Protein AF-A0AA42BNK8-F1 (afdb_monomer_lite)

Sequence (94 aa):
PRQLTKAVFAERGLHQIPKFGPLPVSVPGAVDGWFALHEKFGKLPMSALLTPSIKYAREGFPVSEVIAYYWQMNKERIGHYDGFAETFLIDGKV

pLDDT: mean 95.08, std 3.1, range [83.38, 98.62]

Structure (mmCIF, N/CA/C/O backbone):
data_AF-A0AA42BNK8-F1
#
_entry.id   AF-A0AA42BNK8-F1
#
loop_
_atom_site.group_PDB
_atom_site.id
_atom_site.type_symbol
_atom_site.label_atom_id
_atom_site.label_alt_id
_atom_site.label_comp_id
_atom_site.label_asym_id
_atom_site.label_entity_id
_atom_site.label_seq_id
_atom_site.pdbx_PDB_ins_code
_atom_site.Cartn_x
_atom_site.Cartn_y
_atom_site.Cartn_z
_atom_site.occupancy
_atom_site.B_iso_or_equiv
_atom_site.auth_seq_id
_atom_site.auth_comp_id
_atom_site.auth_asym_id
_atom_site.auth_atom_id
_atom_site.pdbx_PDB_model_num
ATOM 1 N N . PRO A 1 1 ? 6.327 -13.836 -9.285 1.00 83.38 1 PRO A N 1
ATOM 2 C CA . PRO A 1 1 ? 7.753 -13.467 -9.095 1.00 83.38 1 PRO A CA 1
ATOM 3 C C . PRO A 1 1 ? 8.784 -14.610 -9.197 1.00 83.38 1 PRO A C 1
ATOM 5 O O . PRO A 1 1 ? 9.909 -14.315 -9.561 1.00 83.38 1 PRO A O 1
ATOM 8 N N . ARG A 1 2 ? 8.465 -15.888 -8.916 1.00 90.88 2 ARG A N 1
ATOM 9 C CA . ARG A 1 2 ? 9.470 -16.983 -8.936 1.00 90.88 2 ARG A CA 1
ATOM 10 C C . ARG A 1 2 ? 10.240 -17.118 -10.262 1.00 90.88 2 ARG A C 1
ATOM 12 O O . ARG A 1 2 ? 11.402 -17.493 -10.253 1.00 90.88 2 ARG A O 1
ATOM 19 N N . GLN A 1 3 ? 9.591 -16.811 -11.384 1.00 89.81 3 GLN A N 1
ATOM 20 C CA . GLN A 1 3 ? 10.191 -16.847 -12.724 1.00 89.81 3 GLN A CA 1
ATOM 21 C C . GLN A 1 3 ? 10.895 -15.533 -13.115 1.00 89.81 3 GLN A C 1
ATOM 23 O O . GLN A 1 3 ? 11.513 -15.458 -14.171 1.00 89.81 3 GLN A O 1
ATOM 28 N N . LEU A 1 4 ? 10.797 -14.482 -12.293 1.00 92.19 4 LEU A N 1
ATOM 29 C CA . LEU A 1 4 ? 11.398 -13.182 -12.572 1.00 92.19 4 LEU A CA 1
ATOM 30 C C . LEU A 1 4 ? 12.892 -13.234 -12.223 1.00 92.19 4 LEU A C 1
ATOM 32 O O . LEU A 1 4 ? 13.277 -13.095 -11.065 1.00 92.19 4 LEU A O 1
ATOM 36 N N . THR A 1 5 ? 13.728 -13.477 -13.230 1.00 93.25 5 THR A N 1
ATOM 37 C CA . THR A 1 5 ? 15.191 -13.561 -13.098 1.00 93.25 5 THR A CA 1
ATOM 38 C C . THR A 1 5 ? 15.869 -12.334 -13.705 1.00 93.25 5 THR A C 1
ATOM 40 O O . THR A 1 5 ? 15.246 -11.575 -14.444 1.00 93.25 5 THR A O 1
ATOM 43 N N . LYS A 1 6 ? 17.176 -12.155 -13.462 1.00 92.56 6 LYS A N 1
ATOM 44 C CA . LYS A 1 6 ? 17.981 -11.098 -14.105 1.00 92.56 6 LYS A CA 1
ATOM 45 C C . LYS A 1 6 ? 17.884 -11.129 -15.641 1.00 92.56 6 LYS A C 1
ATOM 47 O O . LYS A 1 6 ? 17.853 -10.068 -16.257 1.00 92.56 6 LYS A O 1
ATOM 52 N N . ALA A 1 7 ? 17.815 -12.320 -16.243 1.00 94.12 7 ALA A N 1
ATOM 53 C CA . ALA A 1 7 ? 17.718 -12.485 -17.695 1.00 94.12 7 ALA A CA 1
ATOM 54 C C . ALA A 1 7 ? 16.447 -11.836 -18.263 1.00 94.12 7 ALA A C 1
ATOM 56 O O . ALA A 1 7 ? 16.534 -11.113 -19.247 1.00 94.12 7 ALA A O 1
ATOM 57 N N . VAL A 1 8 ? 15.307 -11.966 -17.570 1.00 93.69 8 VAL A N 1
ATOM 58 C CA . VAL A 1 8 ? 14.032 -11.344 -17.977 1.00 93.69 8 VAL A CA 1
ATOM 59 C C . VAL A 1 8 ? 14.147 -9.820 -18.097 1.00 93.69 8 VAL A C 1
ATOM 61 O O . VAL A 1 8 ? 13.514 -9.218 -18.960 1.00 93.69 8 VAL A O 1
ATOM 64 N N . PHE A 1 9 ? 14.950 -9.175 -17.246 1.00 94.31 9 PHE A N 1
ATOM 65 C CA . PHE A 1 9 ? 15.202 -7.734 -17.348 1.00 94.31 9 PHE A CA 1
ATOM 66 C C . PHE A 1 9 ? 16.126 -7.411 -18.527 1.00 94.31 9 PHE A C 1
ATOM 68 O O . PHE A 1 9 ? 15.821 -6.505 -19.299 1.00 94.31 9 PHE A O 1
ATOM 75 N N . ALA A 1 10 ? 17.204 -8.180 -18.708 1.00 94.31 10 ALA A N 1
ATOM 76 C CA . ALA A 1 10 ? 18.146 -7.991 -19.811 1.00 94.31 10 ALA A CA 1
ATOM 77 C C . ALA A 1 10 ? 17.485 -8.179 -21.192 1.00 94.31 10 ALA A C 1
ATOM 79 O O . ALA A 1 10 ? 17.679 -7.346 -22.072 1.00 94.31 10 ALA A O 1
ATOM 80 N N . GLU A 1 11 ? 16.646 -9.207 -21.360 1.00 95.38 11 GLU A N 1
ATOM 81 C CA . GLU A 1 11 ? 15.863 -9.469 -22.582 1.00 95.38 11 GLU A CA 1
ATOM 82 C C . GLU A 1 11 ? 14.895 -8.326 -22.921 1.00 95.38 11 GLU A C 1
ATOM 84 O O . GLU A 1 11 ? 14.588 -8.088 -24.086 1.00 95.38 11 GLU A O 1
ATOM 89 N N . ARG A 1 12 ? 14.440 -7.580 -21.907 1.00 94.12 12 ARG A N 1
ATOM 90 C CA . ARG A 1 12 ? 13.592 -6.388 -22.060 1.00 94.12 12 ARG A CA 1
ATOM 91 C C . ARG A 1 12 ? 14.393 -5.087 -22.200 1.00 94.12 12 ARG A C 1
ATOM 93 O O . ARG A 1 12 ? 13.798 -4.014 -22.156 1.00 94.12 12 ARG A O 1
ATOM 100 N N . GLY A 1 13 ? 15.721 -5.160 -22.316 1.00 96.44 13 GLY A N 1
ATOM 101 C CA . GLY A 1 13 ? 16.598 -3.987 -22.401 1.00 96.44 13 GLY A CA 1
ATOM 102 C C . GLY A 1 13 ? 16.681 -3.170 -21.105 1.00 96.44 13 GLY A C 1
ATOM 103 O O . GLY A 1 13 ? 17.037 -1.995 -21.136 1.00 96.44 13 GLY A O 1
ATOM 104 N N . LEU A 1 14 ? 16.331 -3.758 -19.957 1.00 95.75 14 LEU A N 1
ATOM 105 C CA . LEU A 1 14 ? 16.336 -3.081 -18.662 1.00 95.75 14 LEU A CA 1
ATOM 106 C C . LEU A 1 14 ? 17.655 -3.336 -17.925 1.00 95.75 14 LEU A C 1
ATOM 108 O O . LEU A 1 14 ? 17.998 -4.470 -17.593 1.00 95.75 14 LEU A O 1
ATOM 112 N N . HIS A 1 15 ? 18.370 -2.256 -17.603 1.00 93.12 15 HIS A N 1
ATOM 113 C CA . HIS A 1 15 ? 19.630 -2.303 -16.845 1.00 93.12 15 HIS A CA 1
ATOM 114 C C . HIS A 1 15 ? 19.440 -2.202 -15.323 1.00 93.12 15 HIS A C 1
ATOM 116 O O . HIS A 1 15 ? 20.384 -2.397 -14.562 1.00 93.12 15 HIS A O 1
ATOM 122 N N . GLN A 1 16 ? 18.218 -1.911 -14.876 1.00 93.62 16 GLN A N 1
ATOM 123 C CA . GLN A 1 16 ? 17.817 -1.849 -13.474 1.00 93.62 16 GLN A CA 1
ATOM 124 C C . GLN A 1 16 ? 16.341 -2.234 -13.337 1.00 93.62 16 GLN A C 1
ATOM 126 O O . GLN A 1 16 ? 15.584 -2.176 -14.308 1.00 93.62 16 GLN A O 1
ATOM 131 N N . ILE A 1 17 ? 15.919 -2.594 -12.124 1.00 94.81 17 ILE A N 1
ATOM 132 C CA . ILE A 1 17 ? 14.500 -2.810 -11.830 1.00 94.81 17 ILE A CA 1
ATOM 133 C C . ILE A 1 17 ? 13.774 -1.460 -11.986 1.00 94.81 17 ILE A C 1
ATOM 135 O O . ILE A 1 17 ? 14.211 -0.467 -11.395 1.00 94.81 17 ILE A O 1
ATOM 139 N N . PRO A 1 18 ? 12.697 -1.379 -12.787 1.00 94.69 18 PRO A N 1
ATOM 140 C CA . PRO A 1 18 ? 11.969 -0.133 -12.970 1.00 94.69 18 PRO A CA 1
ATOM 141 C C . PRO A 1 18 ? 11.243 0.262 -11.682 1.00 94.69 18 PRO A C 1
ATOM 143 O O . PRO A 1 18 ? 10.835 -0.585 -10.892 1.00 94.69 18 PRO A O 1
ATOM 146 N N . LYS A 1 19 ? 11.064 1.570 -11.486 1.00 94.00 19 LYS A N 1
ATOM 147 C CA . LYS A 1 19 ? 10.434 2.122 -10.276 1.00 94.00 19 LYS A CA 1
ATOM 148 C C . LYS A 1 19 ? 8.927 1.859 -10.203 1.00 94.00 19 LYS A C 1
ATOM 150 O O . LYS A 1 19 ? 8.384 1.788 -9.108 1.00 94.00 19 LYS A O 1
ATOM 155 N N . PHE A 1 20 ? 8.267 1.742 -11.354 1.00 93.44 20 PHE A N 1
ATOM 156 C CA . PHE A 1 20 ? 6.816 1.604 -11.474 1.00 93.44 20 PHE A CA 1
ATOM 157 C C . PHE A 1 20 ? 6.450 0.428 -12.382 1.00 93.44 20 PHE A C 1
ATOM 159 O O . PHE A 1 20 ? 7.296 -0.118 -13.097 1.00 93.44 20 PHE A O 1
ATOM 166 N N . GLY A 1 21 ? 5.174 0.053 -12.347 1.00 91.25 21 GLY A N 1
ATOM 167 C CA . GLY A 1 21 ? 4.631 -1.072 -13.094 1.00 91.25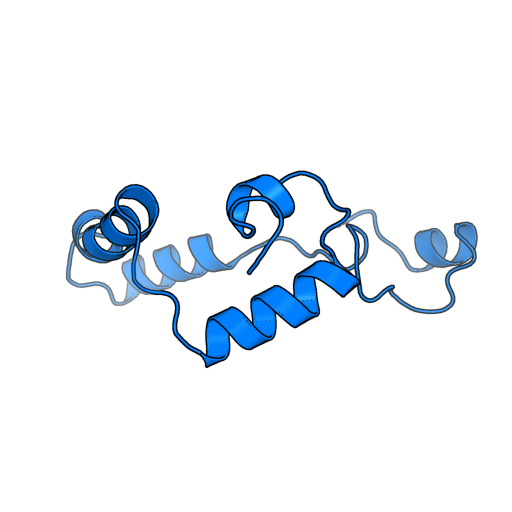 21 GLY A CA 1
ATOM 168 C C . GLY A 1 21 ? 4.753 -2.404 -12.349 1.00 91.25 21 GLY A C 1
ATOM 169 O O . GLY A 1 21 ? 5.085 -2.439 -11.165 1.00 91.25 21 GLY A O 1
ATOM 170 N N . PRO A 1 22 ? 4.472 -3.525 -13.029 1.00 91.38 22 PRO A N 1
ATOM 171 C CA . PRO A 1 22 ? 4.320 -4.824 -12.373 1.00 91.38 22 PRO A CA 1
ATOM 172 C C . PRO A 1 22 ? 5.650 -5.509 -12.028 1.00 91.38 22 PRO A C 1
ATOM 174 O O . PRO A 1 22 ? 5.694 -6.368 -11.154 1.00 91.38 22 PRO A O 1
ATOM 177 N N . LEU A 1 23 ? 6.746 -5.160 -12.710 1.00 93.75 23 LEU A N 1
ATOM 178 C CA . LEU A 1 23 ? 8.049 -5.808 -12.527 1.00 93.75 23 LEU A CA 1
ATOM 179 C C . LEU A 1 23 ? 8.668 -5.641 -11.123 1.00 93.75 23 LEU A C 1
ATOM 181 O O . LEU A 1 23 ? 9.244 -6.617 -10.645 1.00 93.75 23 LEU A O 1
ATOM 185 N N . PRO A 1 24 ? 8.578 -4.483 -10.438 1.00 94.06 24 PRO A N 1
ATOM 186 C CA . PRO A 1 24 ? 9.064 -4.358 -9.060 1.00 94.06 24 PRO A CA 1
ATOM 187 C C . PRO A 1 24 ? 8.170 -5.034 -8.004 1.00 94.06 24 PRO A C 1
ATOM 189 O O . PRO A 1 24 ? 8.534 -5.039 -6.829 1.00 94.06 24 PRO A O 1
ATOM 192 N N . VAL A 1 25 ? 7.009 -5.591 -8.370 1.00 93.88 25 VAL A N 1
ATOM 193 C CA . VAL A 1 25 ? 6.050 -6.140 -7.399 1.00 93.88 25 VAL A CA 1
ATOM 194 C C . VAL A 1 25 ? 6.495 -7.521 -6.900 1.00 93.88 25 VAL A C 1
ATOM 196 O O . VAL A 1 25 ? 6.650 -8.476 -7.667 1.00 93.88 25 VAL A O 1
ATOM 199 N N . SER A 1 26 ? 6.669 -7.643 -5.582 1.00 94.25 26 SER A N 1
ATOM 200 C CA . SER A 1 26 ? 6.883 -8.912 -4.876 1.00 94.25 26 SER A CA 1
ATOM 201 C C . SER A 1 26 ? 5.557 -9.510 -4.382 1.00 94.25 26 SER A C 1
ATOM 203 O O . SER A 1 26 ? 4.500 -8.901 -4.525 1.00 94.25 26 SER A O 1
ATOM 205 N N . VAL A 1 27 ? 5.586 -10.730 -3.825 1.00 95.50 27 VAL A N 1
ATOM 206 C CA . VAL A 1 27 ? 4.384 -11.332 -3.216 1.00 95.50 27 VAL A CA 1
ATOM 207 C C . VAL A 1 27 ? 3.967 -10.493 -1.998 1.00 95.50 27 VAL A C 1
ATOM 209 O O . VAL A 1 27 ? 4.773 -10.373 -1.072 1.00 95.50 27 VAL A O 1
ATOM 212 N N . PRO A 1 28 ? 2.742 -9.934 -1.951 1.00 96.19 28 PRO A N 1
ATOM 213 C CA . PRO A 1 28 ? 2.269 -9.210 -0.774 1.00 96.19 28 PRO A CA 1
ATOM 214 C C . PRO A 1 28 ? 2.084 -10.162 0.416 1.00 96.19 28 PRO A C 1
ATOM 216 O O . PRO A 1 28 ? 1.290 -11.094 0.343 1.00 96.19 28 PRO A O 1
ATOM 219 N N . GLY A 1 29 ? 2.810 -9.923 1.513 1.00 97.75 29 GLY A N 1
ATOM 220 C CA . GLY A 1 29 ? 2.774 -10.765 2.722 1.00 97.75 29 GLY A CA 1
ATOM 221 C C . GLY A 1 29 ? 2.114 -10.121 3.945 1.00 97.75 29 GLY A C 1
ATOM 222 O O . GLY A 1 29 ? 2.053 -10.741 5.000 1.00 97.75 29 GLY A O 1
ATOM 223 N N . ALA A 1 30 ? 1.637 -8.875 3.834 1.00 97.56 30 ALA A N 1
ATOM 224 C CA . ALA A 1 30 ? 1.150 -8.110 4.985 1.00 97.56 30 ALA A CA 1
ATOM 225 C C . ALA A 1 30 ? -0.031 -8.790 5.700 1.00 97.56 30 ALA A C 1
ATOM 227 O O . ALA A 1 30 ? -0.001 -8.919 6.919 1.00 97.56 30 ALA A O 1
ATOM 228 N N . VAL A 1 31 ? -1.033 -9.261 4.946 1.00 97.06 31 VAL A N 1
ATOM 229 C CA . VAL A 1 31 ? -2.235 -9.897 5.512 1.00 97.06 31 VAL A CA 1
ATOM 230 C C . VAL A 1 31 ? -1.873 -11.171 6.272 1.00 97.06 31 VAL A C 1
ATOM 232 O O . VAL A 1 31 ? -2.259 -11.312 7.425 1.00 97.06 31 VAL A O 1
ATOM 235 N N . ASP A 1 32 ? -1.082 -12.059 5.667 1.00 98.31 32 ASP A N 1
ATOM 236 C CA . ASP A 1 32 ? -0.623 -13.290 6.321 1.00 98.31 32 ASP A CA 1
ATOM 237 C C . ASP A 1 32 ? 0.171 -12.982 7.602 1.00 98.31 32 ASP A C 1
ATOM 239 O O . ASP A 1 32 ? -0.104 -13.528 8.669 1.00 98.31 32 ASP A O 1
ATOM 243 N N . GLY A 1 33 ? 1.068 -11.991 7.540 1.00 98.44 33 GLY A N 1
ATOM 244 C CA . GLY A 1 33 ? 1.802 -11.509 8.709 1.00 98.44 33 GLY A CA 1
ATOM 245 C C . GLY A 1 33 ? 0.895 -11.000 9.836 1.00 98.44 33 GLY A C 1
ATOM 246 O O . GLY A 1 33 ? 1.156 -11.288 11.005 1.00 98.44 33 GLY A O 1
ATOM 247 N N . TRP A 1 34 ? -0.188 -10.283 9.519 1.00 98.12 34 TRP A N 1
ATOM 248 C CA . TRP A 1 34 ? -1.162 -9.844 10.525 1.00 98.12 34 TRP A CA 1
ATOM 249 C C . TRP A 1 34 ? -1.859 -11.023 11.202 1.00 98.12 34 TRP A C 1
ATOM 251 O O . TRP A 1 34 ? -2.004 -11.010 12.424 1.00 98.12 34 TRP A O 1
ATOM 261 N N . PHE A 1 35 ? -2.258 -12.046 10.442 1.00 98.44 35 PHE A N 1
ATOM 262 C CA . PHE A 1 35 ? -2.895 -13.241 10.998 1.00 98.44 35 PHE A CA 1
ATOM 263 C C . PHE A 1 35 ? -1.920 -14.082 11.832 1.00 98.44 35 PHE A C 1
ATOM 265 O O . PHE A 1 35 ? -2.287 -14.491 12.928 1.00 98.44 35 PHE A O 1
ATOM 272 N N . ALA A 1 36 ? -0.668 -14.248 11.402 1.00 98.62 36 ALA A N 1
ATOM 273 C CA . ALA A 1 36 ? 0.352 -14.956 12.182 1.00 98.62 36 ALA A CA 1
ATOM 274 C C . ALA A 1 36 ? 0.679 -14.243 13.512 1.00 98.62 36 ALA A C 1
ATOM 276 O O . ALA A 1 36 ? 0.812 -14.874 14.564 1.00 98.62 36 ALA A O 1
ATOM 277 N N . LEU A 1 37 ? 0.782 -12.906 13.498 1.00 98.50 37 LEU A N 1
ATOM 278 C CA . LEU A 1 37 ? 0.947 -12.113 14.723 1.00 98.50 37 LEU A CA 1
ATOM 279 C C . LEU A 1 37 ? -0.275 -12.225 15.635 1.00 98.50 37 LEU A C 1
ATOM 281 O O . LEU A 1 37 ? -0.135 -12.318 16.854 1.00 98.50 37 LEU A O 1
ATOM 285 N N . HIS A 1 38 ? -1.467 -12.207 15.046 1.00 98.56 38 HIS A N 1
ATOM 286 C CA . HIS A 1 38 ? -2.725 -12.318 15.770 1.00 98.56 38 HIS A CA 1
ATOM 287 C C . HIS A 1 38 ? -2.912 -13.695 16.410 1.00 98.56 38 HIS A C 1
ATOM 289 O O . HIS A 1 38 ? -3.302 -13.757 17.570 1.00 98.56 38 HIS A O 1
ATOM 295 N N . GLU A 1 39 ? -2.550 -14.779 15.727 1.00 98.38 39 GLU A N 1
ATOM 296 C CA . GLU A 1 39 ? -2.562 -16.131 16.296 1.00 98.38 39 GLU A CA 1
ATOM 297 C C . GLU A 1 39 ? -1.670 -16.218 17.541 1.00 98.38 39 GLU A C 1
ATOM 299 O O . GLU A 1 39 ? -2.061 -16.780 18.564 1.00 98.38 39 GLU A O 1
ATOM 304 N N . LYS A 1 40 ? -0.478 -15.613 17.481 1.00 98.56 40 LYS A N 1
ATOM 305 C CA . LYS A 1 40 ? 0.503 -15.699 18.566 1.00 98.56 40 LYS A CA 1
ATOM 306 C C . LYS A 1 40 ? 0.237 -14.737 19.727 1.00 98.56 40 LYS A C 1
ATOM 308 O O . LYS A 1 40 ? 0.560 -15.060 20.870 1.00 98.56 40 LYS A O 1
ATOM 313 N N . PHE A 1 41 ? -0.282 -13.542 19.449 1.00 98.56 41 PHE A N 1
ATOM 314 C CA . PHE A 1 41 ? -0.336 -12.440 20.423 1.00 98.56 41 PHE A CA 1
ATOM 315 C C . PHE A 1 41 ? -1.708 -11.760 20.544 1.00 98.56 41 PHE A C 1
ATOM 317 O O . PHE A 1 41 ? -1.884 -10.864 21.375 1.00 98.56 41 PHE A O 1
ATOM 324 N N . GLY A 1 42 ? -2.672 -12.135 19.708 1.00 97.69 42 GLY A N 1
ATOM 325 C CA . GLY A 1 42 ? -3.989 -11.516 19.632 1.00 97.69 42 GLY A CA 1
ATOM 326 C C . GLY A 1 42 ? -4.847 -11.780 20.866 1.00 97.69 42 GLY A C 1
ATOM 327 O O . GLY A 1 42 ? -4.707 -12.781 21.562 1.00 97.69 42 GLY A O 1
ATOM 328 N N . LYS A 1 43 ? -5.759 -10.842 21.141 1.00 97.94 43 LYS A N 1
ATOM 329 C CA . LYS A 1 43 ? -6.698 -10.923 22.277 1.00 97.94 43 LYS A CA 1
ATOM 330 C C . LYS A 1 43 ? -8.157 -10.693 21.892 1.00 97.94 43 LYS A C 1
ATOM 332 O O . LYS A 1 43 ? -9.051 -11.160 22.585 1.00 97.94 43 LYS A O 1
ATOM 337 N N . LEU A 1 44 ? -8.402 -9.964 20.806 1.00 98.25 44 LEU A N 1
ATOM 338 C CA . LEU A 1 44 ? -9.737 -9.693 20.273 1.00 98.25 44 LEU A CA 1
ATOM 339 C C . LEU A 1 44 ? -9.932 -10.452 18.963 1.00 98.25 44 LEU A C 1
ATOM 341 O O . LEU A 1 44 ? -8.945 -10.649 18.259 1.00 98.25 44 LEU A O 1
ATOM 345 N N .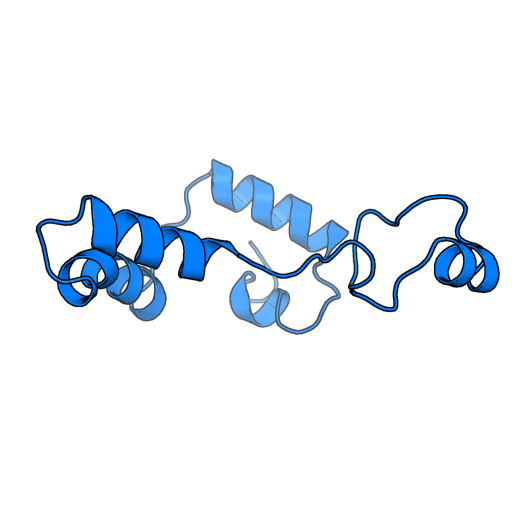 PRO A 1 45 ? -11.160 -10.831 18.577 1.00 98.12 45 PRO A N 1
ATOM 346 C CA . PRO A 1 45 ? -11.413 -11.415 17.262 1.00 98.12 45 PRO A CA 1
ATOM 347 C C . PRO A 1 45 ? -10.916 -10.505 16.127 1.00 98.12 45 PRO A C 1
ATOM 349 O O . PRO A 1 45 ? -11.104 -9.289 16.179 1.00 98.12 45 PRO A O 1
ATOM 352 N N . MET A 1 46 ? -10.329 -11.086 15.074 1.00 98.06 46 MET A N 1
ATOM 353 C CA . MET A 1 46 ? -9.830 -10.323 13.918 1.00 98.06 46 MET A CA 1
ATOM 354 C C . MET A 1 46 ? -10.925 -9.456 13.271 1.00 98.06 46 MET A C 1
ATOM 356 O O . MET A 1 46 ? -10.671 -8.328 12.860 1.00 98.06 46 MET A O 1
ATOM 360 N N . SER A 1 47 ? -12.169 -9.942 13.243 1.00 97.69 47 SER A N 1
ATOM 361 C CA . SER A 1 47 ? -13.324 -9.181 12.752 1.00 97.69 47 SER A CA 1
ATOM 362 C C . SER A 1 47 ? -13.529 -7.869 13.511 1.00 97.69 47 SER A C 1
ATOM 364 O O . SER A 1 47 ? -13.773 -6.836 12.889 1.00 97.69 47 SER A O 1
ATOM 366 N N . ALA A 1 48 ? -13.375 -7.880 14.837 1.00 98.25 48 ALA A N 1
ATOM 367 C CA . ALA A 1 48 ? -13.477 -6.677 15.654 1.00 98.25 48 ALA A CA 1
ATOM 368 C C . ALA A 1 48 ? -12.336 -5.695 15.343 1.00 98.25 48 ALA A C 1
ATOM 370 O O . ALA A 1 48 ? -12.585 -4.499 15.214 1.00 98.25 48 ALA A O 1
ATOM 371 N N . LEU A 1 49 ? -11.110 -6.198 15.151 1.00 97.81 49 LEU A N 1
ATOM 372 C CA . LEU A 1 49 ? -9.945 -5.373 14.804 1.00 97.81 49 LEU A CA 1
ATOM 373 C C . LEU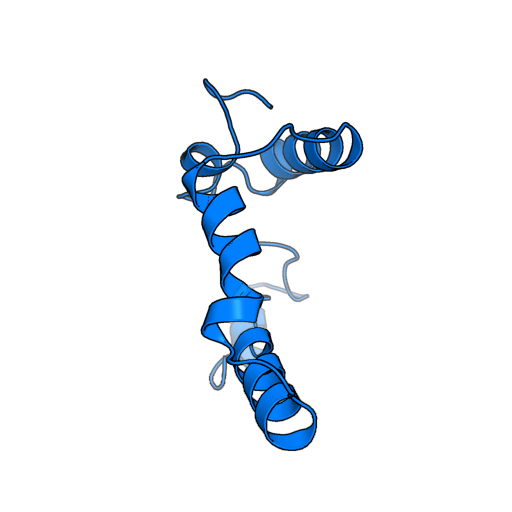 A 1 49 ? -10.090 -4.693 13.435 1.00 97.81 49 LEU A C 1
ATOM 375 O O . LEU A 1 49 ? -9.724 -3.530 13.291 1.00 97.81 49 LEU A O 1
ATOM 379 N N . LEU A 1 50 ? -10.640 -5.393 12.439 1.00 98.00 50 LEU A N 1
ATOM 380 C CA . LEU A 1 50 ? -10.788 -4.878 11.071 1.00 98.00 50 LEU A CA 1
ATOM 381 C C . LEU A 1 50 ? -12.033 -4.002 10.870 1.00 98.00 50 LEU A C 1
ATOM 383 O O . LEU A 1 50 ? -12.108 -3.265 9.886 1.00 98.00 50 LEU A O 1
ATOM 387 N N . THR A 1 51 ? -13.006 -4.056 11.785 1.00 98.56 51 THR A N 1
ATOM 388 C CA . THR A 1 51 ? -14.281 -3.326 11.665 1.00 98.56 51 THR A CA 1
ATOM 389 C C . THR A 1 51 ? -14.095 -1.817 11.422 1.00 98.56 51 THR A C 1
ATOM 391 O O . THR A 1 51 ? -14.719 -1.302 10.490 1.00 98.56 51 THR A O 1
ATOM 394 N N . PRO A 1 52 ? -13.224 -1.090 12.154 1.00 98.31 52 PRO A N 1
ATOM 395 C CA . PRO A 1 52 ? -13.001 0.335 11.903 1.00 98.31 52 PRO A CA 1
ATOM 396 C C . PRO A 1 52 ? -12.424 0.621 10.508 1.00 98.31 52 PRO A C 1
ATOM 398 O O . PRO A 1 52 ? -12.863 1.553 9.839 1.00 98.31 52 PRO A O 1
ATOM 401 N N . SER A 1 53 ? -11.482 -0.198 10.031 1.00 97.75 53 SER A N 1
ATOM 402 C CA . SER A 1 53 ? -10.879 -0.036 8.700 1.00 97.75 53 SER A CA 1
ATOM 403 C C . SER A 1 53 ? -11.880 -0.307 7.578 1.00 97.75 53 SER A C 1
ATOM 405 O O . SER A 1 53 ? -11.925 0.442 6.604 1.00 97.75 53 SER A O 1
ATOM 407 N N . ILE A 1 54 ? -12.721 -1.337 7.729 1.00 98.38 54 ILE A N 1
ATOM 408 C CA . ILE A 1 54 ? -13.810 -1.632 6.785 1.00 98.38 54 ILE A CA 1
ATOM 409 C C . ILE A 1 54 ? -14.777 -0.449 6.707 1.00 98.38 54 ILE A C 1
ATOM 411 O O . ILE A 1 54 ? -15.202 -0.083 5.611 1.00 98.38 54 ILE A O 1
ATOM 415 N N . LYS A 1 55 ? -15.104 0.161 7.852 1.00 98.62 55 LYS A N 1
ATOM 416 C CA . LYS A 1 55 ? -15.973 1.337 7.904 1.00 98.62 55 LYS A CA 1
ATOM 417 C C . LYS A 1 55 ? -15.381 2.500 7.107 1.00 98.62 55 LYS A C 1
ATOM 419 O O . LYS A 1 55 ? -16.046 2.998 6.207 1.00 98.62 55 LYS A O 1
ATOM 424 N N . TYR A 1 56 ? -14.123 2.869 7.360 1.00 97.94 56 TYR A N 1
ATOM 425 C CA . TYR A 1 56 ? -13.458 3.943 6.612 1.00 97.94 56 TYR A CA 1
ATOM 426 C C . TYR A 1 56 ? -13.377 3.676 5.106 1.00 97.94 56 TYR A C 1
ATOM 428 O O . TYR A 1 56 ? -13.566 4.594 4.316 1.00 97.94 56 TYR A O 1
ATOM 436 N N . ALA A 1 57 ? -13.134 2.428 4.697 1.00 96.94 57 ALA A N 1
ATOM 437 C CA . ALA A 1 57 ? -13.076 2.072 3.282 1.00 96.94 57 ALA A CA 1
ATOM 438 C C . ALA A 1 57 ? -14.441 2.179 2.577 1.00 96.94 57 ALA A C 1
ATOM 440 O O . ALA A 1 57 ? -14.489 2.486 1.391 1.00 96.94 57 ALA A O 1
ATOM 441 N N . ARG A 1 58 ? -15.546 1.910 3.287 1.00 97.88 58 ARG A N 1
ATOM 442 C CA . ARG A 1 58 ? -16.908 1.935 2.722 1.00 97.88 58 ARG A CA 1
ATOM 443 C C . ARG A 1 58 ? -17.574 3.301 2.797 1.00 97.88 58 ARG A C 1
ATOM 445 O O . ARG A 1 58 ? -18.287 3.677 1.876 1.00 97.88 58 ARG A O 1
ATOM 452 N N . GLU A 1 59 ? -17.394 3.997 3.911 1.00 98.06 59 GLU A N 1
ATOM 453 C CA . GLU A 1 59 ? -18.082 5.259 4.204 1.00 98.06 59 GLU A CA 1
ATOM 454 C C . GLU A 1 59 ? -17.219 6.485 3.872 1.00 98.06 59 GLU A C 1
ATOM 456 O O . GLU A 1 59 ? -17.728 7.602 3.820 1.00 98.06 59 GLU A O 1
ATOM 461 N N . GLY A 1 60 ? -15.925 6.282 3.617 1.00 95.94 60 GLY A N 1
ATOM 462 C CA . GLY A 1 60 ? -14.971 7.349 3.356 1.00 95.94 60 GLY A CA 1
ATOM 463 C C . GLY A 1 60 ? -14.469 8.034 4.628 1.00 95.94 60 GLY A C 1
ATOM 464 O O . GLY A 1 60 ? -14.822 7.693 5.761 1.00 95.94 60 GLY A O 1
ATOM 465 N N . PHE A 1 61 ? -13.576 8.998 4.428 1.00 95.44 61 PHE A N 1
ATOM 466 C CA . PHE A 1 61 ? -13.006 9.845 5.471 1.00 95.44 61 PHE A CA 1
ATOM 467 C C . PHE A 1 61 ? -12.447 11.135 4.848 1.00 95.44 61 PHE A C 1
ATOM 469 O O . PHE A 1 61 ? -12.130 11.143 3.656 1.00 95.44 61 PHE A O 1
ATOM 476 N N . PRO A 1 62 ? -12.286 12.222 5.624 1.00 95.06 62 PRO A N 1
ATOM 477 C CA . PRO A 1 62 ? -11.622 13.427 5.140 1.00 95.06 62 PRO A CA 1
ATOM 478 C C . PRO A 1 62 ? -10.146 13.161 4.830 1.00 95.06 62 PRO A C 1
ATOM 480 O O . PRO A 1 62 ? -9.387 12.723 5.697 1.00 95.06 62 PRO A O 1
ATOM 483 N N . VAL A 1 63 ? -9.729 13.452 3.600 1.00 94.56 63 VAL A N 1
ATOM 48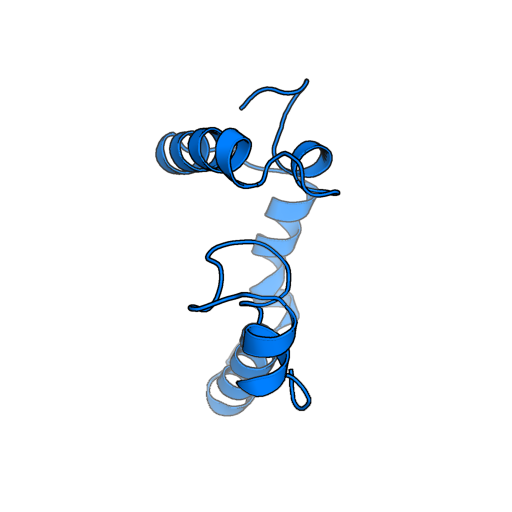4 C CA . VAL A 1 63 ? -8.336 13.307 3.170 1.00 94.56 63 VAL A CA 1
ATOM 485 C C . VAL A 1 63 ? -7.489 14.400 3.826 1.00 94.56 63 VAL A C 1
ATOM 487 O O . VAL A 1 63 ? -7.808 15.582 3.731 1.00 94.56 63 VAL A O 1
ATOM 490 N N . SER A 1 64 ? -6.409 14.015 4.508 1.00 96.75 64 SER A N 1
ATOM 491 C CA . SER A 1 64 ? -5.476 14.978 5.101 1.00 96.75 64 SER A CA 1
ATOM 492 C C . SER A 1 64 ? -4.573 15.610 4.040 1.00 96.75 64 SER A C 1
ATOM 494 O O . SER A 1 64 ? -4.301 15.002 3.004 1.00 96.75 64 SER A O 1
ATOM 496 N N . GLU A 1 65 ? -4.036 16.799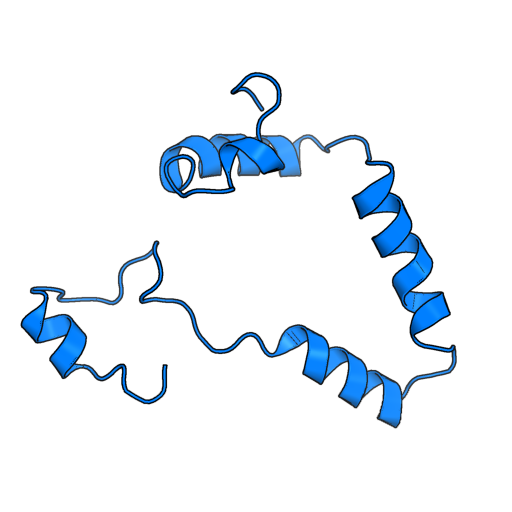 4.320 1.00 97.25 65 GLU A N 1
ATOM 497 C CA . GLU A 1 65 ? -3.156 17.532 3.391 1.00 97.25 65 GLU A CA 1
ATOM 498 C C . GLU A 1 65 ? -1.959 16.693 2.921 1.00 97.25 65 GLU A C 1
ATOM 500 O O . GLU A 1 65 ? -1.588 16.719 1.751 1.00 97.25 65 GLU A O 1
ATOM 505 N N . VAL A 1 66 ? -1.387 15.884 3.818 1.00 97.69 66 VAL A N 1
ATOM 506 C CA . VAL A 1 66 ? -0.252 15.006 3.501 1.00 97.69 66 VAL A CA 1
ATOM 507 C C . VAL A 1 66 ? -0.662 13.906 2.518 1.00 97.69 66 VAL A C 1
ATOM 509 O O . VAL A 1 66 ? 0.088 13.593 1.594 1.00 97.69 66 VAL A O 1
ATOM 512 N N . ILE A 1 67 ? -1.853 13.323 2.683 1.00 96.06 67 ILE A N 1
ATOM 513 C CA . ILE A 1 67 ? -2.366 12.306 1.756 1.00 96.06 67 ILE A CA 1
ATOM 514 C C . ILE A 1 67 ? -2.682 12.949 0.402 1.00 96.06 67 ILE A C 1
ATOM 516 O O . ILE A 1 67 ? -2.262 12.410 -0.622 1.00 96.06 67 ILE A O 1
ATOM 520 N N . ALA A 1 68 ? -3.330 14.119 0.391 1.00 95.50 68 ALA A N 1
ATOM 521 C CA . ALA A 1 68 ? -3.641 14.858 -0.832 1.00 95.50 68 ALA A CA 1
ATOM 522 C C . ALA A 1 68 ? -2.363 15.214 -1.616 1.00 95.50 68 ALA A C 1
ATOM 524 O O . ALA A 1 68 ? -2.272 14.969 -2.819 1.00 95.50 68 ALA A O 1
ATOM 525 N N . TYR A 1 69 ? -1.318 15.686 -0.927 1.00 96.06 69 TYR A N 1
ATOM 526 C CA . TYR A 1 69 ? -0.003 15.925 -1.527 1.00 96.06 69 TYR A CA 1
ATOM 527 C C . TYR A 1 69 ? 0.539 14.678 -2.248 1.00 96.06 69 TYR A C 1
ATOM 529 O O . TYR A 1 69 ? 0.964 14.749 -3.406 1.00 96.06 69 TYR A O 1
ATOM 537 N N . TYR A 1 70 ? 0.489 13.511 -1.597 1.00 96.56 70 TYR A N 1
ATOM 538 C CA . TYR A 1 70 ? 0.964 12.271 -2.208 1.00 96.56 70 TYR A CA 1
ATOM 539 C C . TYR A 1 70 ? 0.055 11.761 -3.327 1.00 96.56 70 TYR A C 1
ATOM 541 O O . TYR A 1 70 ? 0.567 11.170 -4.280 1.00 96.56 70 TYR A O 1
ATOM 549 N N . TRP A 1 71 ? -1.257 11.978 -3.264 1.00 96.06 71 TRP A N 1
ATOM 550 C CA . TRP A 1 71 ? -2.161 11.656 -4.370 1.00 96.06 71 TRP A CA 1
ATOM 551 C C . TRP A 1 71 ? -1.839 12.494 -5.606 1.00 96.06 71 TRP A C 1
ATOM 553 O O . TRP A 1 71 ? -1.694 11.926 -6.689 1.00 96.06 71 TRP A O 1
ATOM 563 N N . GLN A 1 72 ? -1.609 13.802 -5.449 1.00 95.31 72 GLN A N 1
ATOM 564 C CA . GLN A 1 72 ? -1.248 14.691 -6.560 1.00 95.31 72 GLN A CA 1
ATOM 565 C C . GLN A 1 72 ? 0.071 14.257 -7.207 1.00 95.31 72 GLN A C 1
ATOM 567 O O . GLN A 1 72 ? 0.160 14.121 -8.426 1.00 95.31 72 GLN A O 1
ATOM 572 N N . MET A 1 73 ? 1.076 13.946 -6.389 1.00 95.50 73 MET A N 1
ATOM 573 C CA . MET A 1 73 ? 2.352 13.427 -6.879 1.00 95.50 73 MET A CA 1
ATOM 574 C C . MET A 1 73 ? 2.197 12.075 -7.603 1.00 95.50 73 MET A C 1
ATOM 576 O O . MET A 1 73 ? 2.892 11.807 -8.586 1.00 95.50 73 MET A O 1
ATOM 580 N N . ASN A 1 74 ? 1.311 11.193 -7.129 1.00 95.62 74 ASN A N 1
ATOM 581 C CA . ASN A 1 74 ? 1.089 9.886 -7.749 1.00 95.62 74 ASN A CA 1
ATOM 582 C C . ASN A 1 74 ? 0.223 9.956 -9.007 1.00 95.62 74 ASN A C 1
ATOM 584 O O . ASN A 1 74 ? 0.453 9.163 -9.916 1.00 95.62 74 ASN A O 1
ATOM 588 N N . LYS A 1 75 ? -0.687 10.925 -9.126 1.00 95.00 75 LYS A N 1
ATOM 589 C CA . LYS A 1 75 ? -1.433 11.175 -10.365 1.00 95.00 75 LYS A CA 1
ATOM 590 C C . LYS A 1 75 ? -0.488 11.311 -11.562 1.00 95.00 75 LYS A C 1
ATOM 592 O O . LYS A 1 75 ? -0.709 10.683 -12.591 1.00 95.00 75 LYS A O 1
ATOM 597 N N . GLU A 1 76 ? 0.602 12.058 -11.407 1.00 93.31 76 GLU A N 1
ATOM 598 C CA . GLU A 1 76 ? 1.608 12.241 -12.463 1.00 93.31 76 GLU A CA 1
ATOM 599 C C . GLU A 1 76 ? 2.439 10.974 -12.729 1.00 93.31 76 GLU A C 1
ATOM 601 O O . GLU A 1 76 ? 2.796 10.687 -13.869 1.00 93.31 76 GLU A O 1
ATOM 606 N N . ARG A 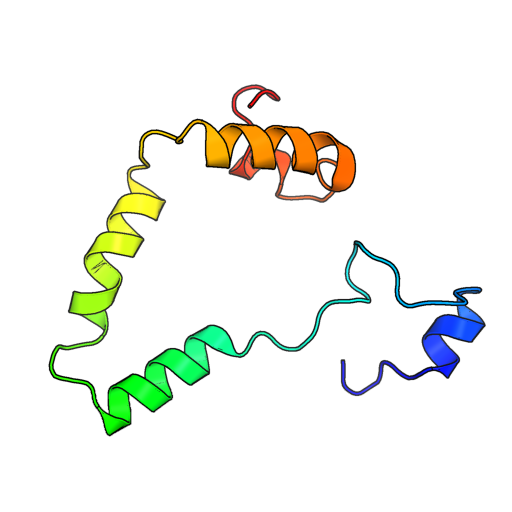1 77 ? 2.750 10.194 -11.685 1.00 93.50 77 ARG A N 1
ATOM 607 C CA . ARG A 1 77 ? 3.641 9.021 -11.779 1.00 93.50 77 ARG A CA 1
ATOM 608 C C . ARG A 1 77 ? 2.940 7.756 -12.260 1.00 93.50 77 ARG A C 1
ATOM 610 O O . ARG A 1 77 ? 3.520 6.985 -13.018 1.00 93.50 77 ARG A O 1
ATOM 617 N N . ILE A 1 78 ? 1.733 7.521 -11.756 1.00 94.44 78 ILE A N 1
ATOM 618 C CA . ILE A 1 78 ? 1.011 6.248 -11.850 1.00 94.44 78 ILE A CA 1
ATOM 619 C C . ILE A 1 78 ? -0.478 6.419 -12.179 1.00 94.44 78 ILE A C 1
ATOM 621 O O . ILE A 1 78 ? -1.182 5.422 -12.278 1.00 94.44 78 ILE A O 1
ATOM 625 N N . GLY A 1 79 ? -0.966 7.643 -12.404 1.00 93.75 79 GLY A N 1
ATOM 626 C CA . GLY A 1 79 ? -2.382 7.887 -12.707 1.00 93.75 79 GLY A CA 1
ATOM 627 C C . GLY A 1 79 ? -2.864 7.350 -14.056 1.00 93.75 79 GLY A C 1
ATOM 628 O O . GLY A 1 79 ? -4.061 7.345 -14.307 1.00 93.75 79 GLY A O 1
ATOM 629 N N . HIS A 1 80 ? -1.947 6.892 -14.909 1.00 92.44 80 HIS A N 1
ATOM 630 C CA . HIS A 1 80 ? -2.256 6.220 -16.170 1.00 92.44 80 HIS A CA 1
ATOM 631 C C . HIS A 1 80 ? -2.491 4.708 -16.013 1.00 92.44 80 HIS A C 1
ATOM 633 O O . HIS A 1 80 ? -2.816 4.057 -17.000 1.00 92.44 80 HIS A O 1
ATOM 639 N N . TYR A 1 81 ? -2.275 4.132 -14.823 1.00 93.81 81 TYR A N 1
ATOM 640 C CA . TYR A 1 81 ? -2.620 2.736 -14.563 1.00 93.81 81 TYR A CA 1
ATOM 641 C C . TYR A 1 81 ? -4.103 2.603 -14.220 1.00 93.81 81 TYR A C 1
ATOM 643 O O . TYR A 1 81 ? -4.635 3.377 -13.420 1.00 93.81 81 TYR A O 1
ATOM 651 N N . ASP A 1 82 ? -4.726 1.573 -14.784 1.00 93.44 82 ASP A N 1
ATOM 652 C CA . ASP A 1 82 ? -6.124 1.224 -14.543 1.00 93.44 82 ASP A CA 1
ATOM 653 C C . ASP A 1 82 ? -6.426 1.113 -13.039 1.00 93.44 82 ASP A C 1
ATOM 655 O O . ASP A 1 82 ? -5.640 0.558 -12.262 1.00 93.44 82 ASP A O 1
ATOM 659 N N . GLY A 1 83 ? -7.577 1.636 -12.618 1.00 92.50 83 GLY A N 1
ATOM 660 C CA . GLY A 1 83 ? -8.032 1.605 -11.229 1.00 92.50 83 GLY A CA 1
ATOM 661 C C . GLY A 1 83 ? -7.516 2.762 -10.368 1.00 92.50 83 GLY A C 1
ATOM 662 O O . GLY A 1 83 ? -8.101 3.024 -9.313 1.00 92.50 83 GLY A O 1
ATOM 663 N N . PHE A 1 84 ? -6.446 3.469 -10.764 1.00 94.88 84 PHE A N 1
ATOM 664 C CA . PHE A 1 84 ? -5.940 4.594 -9.970 1.00 94.88 84 PHE A CA 1
ATOM 665 C C . PHE A 1 84 ? -6.911 5.774 -9.999 1.00 94.88 84 PHE A C 1
ATOM 667 O O . PHE A 1 84 ? -7.288 6.288 -8.946 1.00 94.88 84 PHE A O 1
ATOM 674 N N . ALA A 1 85 ? -7.298 6.222 -11.196 1.00 93.06 85 ALA A N 1
ATOM 675 C CA . ALA A 1 85 ? -8.124 7.413 -11.350 1.00 93.06 85 ALA A CA 1
ATOM 676 C C . ALA A 1 85 ? -9.508 7.216 -10.722 1.00 93.06 85 ALA A C 1
ATOM 678 O O . ALA A 1 85 ? -9.995 8.108 -10.036 1.00 93.06 85 ALA A O 1
ATOM 679 N N . GLU A 1 86 ? -10.091 6.030 -10.884 1.00 93.38 86 GLU A N 1
ATOM 680 C CA . GLU A 1 86 ? -11.400 5.666 -10.343 1.00 93.38 86 GLU A CA 1
ATOM 681 C C . GLU A 1 86 ? -11.409 5.604 -8.810 1.00 93.38 86 GLU A C 1
ATOM 683 O O . GLU A 1 86 ? -12.443 5.841 -8.191 1.00 93.38 86 GLU A O 1
ATOM 688 N N . THR A 1 87 ? -10.266 5.278 -8.198 1.00 94.12 87 THR A N 1
ATOM 689 C CA . THR A 1 87 ? -10.156 5.106 -6.742 1.00 94.12 87 THR A CA 1
ATOM 690 C C . THR A 1 87 ? -9.703 6.380 -6.032 1.00 94.12 87 THR A C 1
ATOM 692 O O . THR A 1 87 ? -10.158 6.658 -4.924 1.00 94.12 87 THR A O 1
ATOM 695 N N . PHE A 1 88 ? -8.778 7.136 -6.631 1.00 94.88 88 PHE A N 1
ATOM 696 C CA . PHE A 1 88 ? -8.050 8.210 -5.944 1.00 94.88 88 PHE A CA 1
ATOM 697 C C . PHE A 1 88 ? -8.301 9.611 -6.511 1.00 94.88 88 PHE A C 1
ATOM 699 O O . PHE A 1 88 ? -7.820 10.573 -5.916 1.00 94.88 88 PHE A O 1
ATOM 706 N N . LEU A 1 89 ? -9.011 9.756 -7.638 1.00 92.69 89 LEU A N 1
ATOM 707 C CA . LEU A 1 89 ? -9.323 11.064 -8.218 1.00 92.69 89 LEU A CA 1
ATOM 708 C C . LEU A 1 89 ? -10.832 11.330 -8.208 1.00 92.69 89 LEU A C 1
ATOM 710 O O . LEU A 1 89 ? -11.625 10.526 -8.687 1.00 92.69 89 LEU A O 1
ATOM 714 N N . ILE A 1 90 ? -11.221 12.507 -7.727 1.00 90.06 90 ILE A N 1
ATOM 715 C CA . ILE A 1 90 ? -12.597 13.009 -7.751 1.00 90.06 90 ILE A CA 1
ATOM 716 C C . ILE A 1 90 ? -12.719 13.939 -8.957 1.00 90.06 90 ILE A C 1
ATOM 718 O O . ILE A 1 90 ? -12.014 14.944 -9.042 1.00 90.06 90 ILE A O 1
ATOM 722 N N . ASP A 1 91 ? -13.548 13.576 -9.938 1.00 89.38 91 ASP A N 1
ATOM 723 C CA . ASP A 1 91 ? -13.689 14.307 -11.210 1.00 89.38 91 ASP A CA 1
ATOM 724 C C . ASP A 1 91 ? -12.339 14.566 -11.916 1.00 89.38 91 ASP A C 1
ATOM 726 O O . ASP A 1 91 ? -12.087 15.622 -12.504 1.00 89.38 91 ASP A O 1
ATOM 730 N N . GLY A 1 92 ? -11.419 13.599 -11.811 1.00 85.12 92 GLY A N 1
ATOM 731 C CA . GLY A 1 92 ? -10.066 13.691 -12.368 1.00 85.12 92 GLY A CA 1
ATOM 732 C C . GLY A 1 92 ? -9.112 14.603 -11.587 1.00 85.12 92 GLY A C 1
ATOM 733 O O . GLY A 1 92 ? -8.015 14.905 -12.076 1.00 85.12 92 GLY A O 1
ATOM 734 N N . LYS A 1 93 ? -9.484 15.050 -10.385 1.00 87.62 93 LYS A N 1
ATOM 735 C CA . LYS A 1 93 ? -8.689 15.919 -9.506 1.00 87.62 93 LYS A CA 1
ATOM 736 C C . LYS A 1 93 ? -8.406 15.241 -8.169 1.00 87.62 93 LYS A C 1
ATOM 738 O O . LYS A 1 93 ? -9.059 14.270 -7.810 1.00 87.62 93 LYS A O 1
ATOM 743 N N . VAL A 1 94 ? -7.389 15.750 -7.484 1.00 85.75 94 VAL A N 1
ATOM 744 C CA . VAL A 1 94 ? -7.128 15.449 -6.074 1.00 85.75 94 VAL A CA 1
ATOM 745 C C . VAL A 1 94 ? -7.832 16.493 -5.229 1.00 85.75 94 VAL A C 1
ATOM 747 O O . VAL A 1 94 ? -7.786 17.674 -5.650 1.00 85.75 94 VAL A O 1
#

Organism: NCBI:txid2961944

InterPro domains:
  IPR029055 Nucleophile aminohydrolases, N-terminal [SSF56235] (1-93)
  IPR052896 Gamma-glutamyltransferase-like enzyme [PTHR43881] (1-93)

Radius of gyration: 18.41 Å; chains: 1; bounding box: 38×34×45 Å

Foldseek 3Di:
DVPLDPVVCVVVVHPDQDPDDDRVDDPDCVVVVVVVCCVVPNDDPVCVVCVVVVCCQVVPDDQDPVNLVVLVVCCVVPVPDPPSCVRRPDVSHD

Secondary structure (DSSP, 8-state):
-TT--HHHHHHTT-SS--SSSSTT-----HHHHHHHHHHHH--S-HHHHHHHHHHHHHH--PPPHHHHHHHHHHHHHHTTSTTHHHHH-BTTB-